Protein AF-A0A2G5T0J5-F1 (afdb_monomer_lite)

pLDDT: mean 88.18, std 9.73, range [52.0, 96.94]

Structure (mmCIF, N/CA/C/O backbone):
data_AF-A0A2G5T0J5-F1
#
_entry.id   AF-A0A2G5T0J5-F1
#
loop_
_atom_site.group_PDB
_atom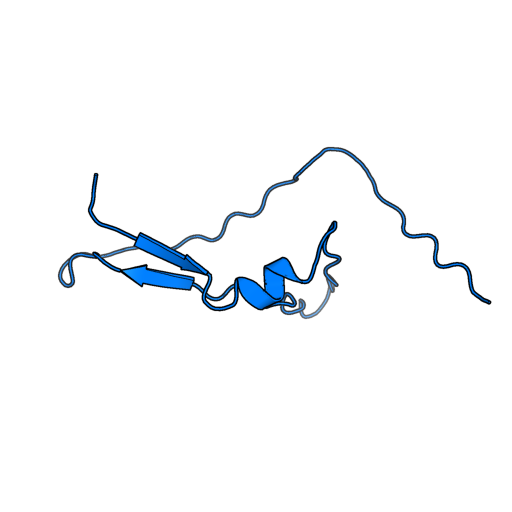_site.id
_atom_site.type_symbol
_atom_site.label_atom_id
_atom_site.label_alt_id
_atom_site.label_comp_id
_atom_site.label_asym_id
_atom_site.label_entity_id
_atom_site.label_seq_id
_atom_site.pdbx_PDB_ins_code
_atom_site.Cartn_x
_atom_site.Cartn_y
_atom_site.Cartn_z
_atom_site.occupancy
_atom_site.B_iso_or_equiv
_atom_site.auth_seq_id
_atom_site.auth_comp_id
_atom_site.auth_asym_id
_atom_site.auth_atom_id
_atom_site.pdbx_PDB_model_num
ATOM 1 N N . MET A 1 1 ? -23.274 -10.489 -0.179 1.00 54.12 1 MET A N 1
ATOM 2 C CA . MET A 1 1 ? -21.967 -9.817 -0.357 1.00 54.12 1 MET A CA 1
ATOM 3 C C . MET A 1 1 ? -21.777 -8.859 0.810 1.00 54.12 1 MET A C 1
ATOM 5 O O . MET A 1 1 ? -22.772 -8.325 1.275 1.00 54.12 1 MET A O 1
ATOM 9 N N . SER A 1 2 ? -20.559 -8.703 1.332 1.00 71.44 2 SER A N 1
ATOM 10 C CA . SER A 1 2 ? -20.261 -8.008 2.601 1.00 71.44 2 SER A CA 1
ATOM 11 C C . SER A 1 2 ? -20.434 -6.481 2.576 1.00 71.44 2 SER A C 1
ATOM 13 O O . SER A 1 2 ? -20.165 -5.845 3.585 1.00 71.44 2 SER A O 1
ATOM 15 N N . GLY A 1 3 ? -20.868 -5.877 1.462 1.00 88.69 3 GLY A N 1
ATOM 16 C CA . GLY A 1 3 ? -21.017 -4.419 1.329 1.00 88.69 3 GLY A CA 1
ATOM 17 C C . GLY A 1 3 ? -19.695 -3.641 1.369 1.00 88.69 3 GLY A C 1
ATOM 18 O O . GLY A 1 3 ? -19.715 -2.418 1.294 1.00 88.69 3 GLY A O 1
ATOM 19 N N . ILE A 1 4 ? -18.565 -4.344 1.486 1.00 94.75 4 ILE A N 1
ATOM 20 C CA . ILE A 1 4 ? -17.230 -3.756 1.505 1.00 94.75 4 ILE A CA 1
ATOM 21 C C . ILE A 1 4 ? -16.817 -3.442 0.071 1.00 94.75 4 ILE A C 1
ATOM 23 O O . ILE A 1 4 ? -16.867 -4.316 -0.796 1.00 94.75 4 ILE A O 1
ATOM 27 N N . GLU A 1 5 ? -16.371 -2.213 -0.149 1.00 95.50 5 GLU A N 1
ATOM 28 C CA . GLU A 1 5 ? -15.869 -1.734 -1.433 1.00 95.50 5 GLU A CA 1
ATOM 29 C C . GLU A 1 5 ? -14.436 -1.228 -1.268 1.00 95.50 5 GLU A C 1
ATOM 31 O O . GLU A 1 5 ? -14.114 -0.576 -0.274 1.00 95.50 5 GLU A O 1
ATOM 36 N N . VAL A 1 6 ? -13.574 -1.538 -2.238 1.00 95.56 6 VAL A N 1
ATOM 37 C CA . VAL A 1 6 ? -12.187 -1.066 -2.280 1.00 95.56 6 VAL A CA 1
ATOM 38 C C . VAL A 1 6 ? -11.947 -0.390 -3.619 1.00 95.56 6 VAL A C 1
ATOM 40 O O . VAL A 1 6 ? -12.150 -1.003 -4.666 1.00 95.56 6 VAL A O 1
ATOM 43 N N . THR A 1 7 ? -11.488 0.856 -3.592 1.00 96.94 7 THR A N 1
ATOM 44 C CA . THR A 1 7 ? -11.205 1.643 -4.795 1.00 96.94 7 THR A CA 1
ATOM 45 C C . THR A 1 7 ? -9.747 2.081 -4.830 1.00 96.94 7 THR A C 1
ATOM 47 O O . THR A 1 7 ? -9.143 2.362 -3.797 1.00 96.94 7 THR A O 1
ATOM 50 N N . LEU A 1 8 ? -9.165 2.122 -6.032 1.00 96.25 8 LEU A N 1
ATOM 51 C CA . LEU A 1 8 ? -7.834 2.675 -6.274 1.00 96.25 8 LEU A CA 1
ATOM 52 C C . LEU A 1 8 ? -7.979 4.168 -6.590 1.00 96.25 8 LEU A C 1
ATOM 54 O O . LEU A 1 8 ? -8.443 4.531 -7.670 1.00 96.25 8 LEU A O 1
ATOM 58 N N . ASN A 1 9 ? -7.579 5.033 -5.661 1.00 96.44 9 ASN A N 1
ATOM 59 C CA . ASN A 1 9 ? -7.841 6.475 -5.729 1.00 96.44 9 ASN A CA 1
ATOM 60 C C . ASN A 1 9 ? -7.219 7.138 -6.964 1.00 96.44 9 ASN A C 1
ATOM 62 O O . ASN A 1 9 ? -7.776 8.077 -7.522 1.00 96.44 9 ASN A O 1
ATOM 66 N N . ASN A 1 10 ? -6.064 6.648 -7.409 1.00 94.31 10 ASN A N 1
ATOM 67 C CA . ASN A 1 10 ? -5.325 7.193 -8.542 1.00 94.31 10 ASN A CA 1
ATOM 68 C C . ASN A 1 10 ? -5.428 6.323 -9.803 1.00 94.31 10 ASN A C 1
ATOM 70 O O . ASN A 1 10 ? -4.508 6.337 -10.625 1.00 94.31 10 ASN A O 1
ATOM 74 N N . ALA A 1 11 ? -6.531 5.583 -9.973 1.00 93.56 11 ALA A N 1
ATOM 75 C CA . ALA A 1 11 ? -6.741 4.672 -11.100 1.00 93.56 11 ALA A CA 1
ATOM 76 C C . ALA A 1 11 ? -6.488 5.326 -12.468 1.00 93.56 11 ALA A C 1
ATOM 78 O O . ALA A 1 11 ? -5.869 4.708 -13.326 1.00 93.56 11 ALA A O 1
ATOM 79 N N . ASP A 1 12 ? -6.857 6.595 -12.661 1.00 93.88 12 ASP A N 1
ATOM 80 C CA . ASP A 1 12 ? -6.605 7.312 -13.919 1.00 93.88 12 ASP A CA 1
ATOM 81 C C . ASP A 1 12 ? -5.117 7.438 -14.255 1.00 93.88 12 ASP A C 1
ATOM 83 O O . ASP A 1 12 ? -4.733 7.400 -15.422 1.00 93.88 12 ASP A O 1
ATOM 87 N N . LEU A 1 13 ? -4.257 7.601 -13.245 1.00 93.00 13 LEU A N 1
ATOM 88 C CA . LEU A 1 13 ? -2.814 7.652 -13.454 1.00 93.00 13 LEU A CA 1
ATOM 89 C C . LEU A 1 13 ? -2.275 6.268 -13.807 1.00 93.00 13 LEU A C 1
ATOM 91 O O . LEU A 1 13 ? -1.468 6.166 -14.724 1.00 93.00 13 LEU A O 1
ATOM 95 N N . TRP A 1 14 ? -2.745 5.222 -13.128 1.00 92.06 14 TRP A N 1
ATOM 96 C CA . TRP A 1 14 ? -2.406 3.837 -13.460 1.00 92.06 14 TRP A CA 1
ATOM 97 C C . TRP A 1 14 ? -2.845 3.472 -14.883 1.00 92.06 14 TRP A C 1
ATOM 99 O O . TRP A 1 14 ? -2.054 2.926 -15.644 1.00 92.06 14 TRP A O 1
ATOM 109 N N . ASN A 1 15 ? -4.045 3.886 -15.287 1.00 91.00 15 ASN A N 1
ATOM 110 C CA . ASN A 1 15 ? -4.600 3.643 -16.619 1.00 91.00 15 ASN A CA 1
ATOM 111 C C . ASN A 1 15 ? -3.858 4.382 -17.742 1.00 91.00 15 ASN A C 1
ATOM 113 O O . ASN A 1 15 ? -4.020 4.021 -18.901 1.00 91.00 15 ASN A O 1
ATOM 117 N N . LYS A 1 16 ? -3.039 5.400 -17.440 1.00 91.19 16 LYS A N 1
ATOM 118 C CA . LYS A 1 16 ? -2.165 6.032 -18.448 1.00 91.19 16 LYS A CA 1
ATOM 119 C C . LYS A 1 16 ? -0.990 5.137 -18.845 1.00 91.19 16 LYS A C 1
ATOM 121 O O . LYS A 1 16 ? -0.390 5.357 -19.898 1.00 91.19 16 LYS A O 1
ATOM 126 N N . PHE A 1 17 ? -0.641 4.148 -18.024 1.00 83.81 17 PHE A N 1
ATOM 127 C CA . PHE A 1 17 ? 0.390 3.169 -18.339 1.00 83.81 17 PHE A CA 1
ATOM 128 C C . PHE A 1 17 ? -0.247 1.998 -19.098 1.00 83.81 17 PHE A C 1
ATOM 130 O O . PHE A 1 17 ? -0.647 0.997 -18.519 1.00 83.81 17 PHE A O 1
ATOM 137 N N . ASN A 1 18 ? -0.330 2.119 -20.426 1.00 73.62 18 ASN A N 1
ATOM 138 C CA . ASN A 1 18 ? -0.977 1.133 -21.310 1.00 73.62 18 ASN A CA 1
ATOM 139 C C . ASN A 1 18 ? -0.170 -0.173 -21.514 1.00 73.62 18 ASN A C 1
ATOM 141 O O . ASN A 1 18 ? -0.451 -0.935 -22.438 1.00 73.62 18 ASN A O 1
ATOM 145 N N . GLY A 1 19 ? 0.869 -0.418 -20.716 1.00 80.00 19 GLY A N 1
ATOM 146 C CA . GLY A 1 19 ? 1.774 -1.555 -20.866 1.00 80.00 19 GLY A CA 1
ATOM 147 C C . GLY A 1 19 ? 2.412 -1.962 -19.539 1.00 80.00 19 GLY A C 1
ATOM 148 O O . GLY A 1 19 ? 2.084 -1.383 -18.501 1.00 80.00 19 GLY A O 1
ATOM 149 N N . PRO A 1 20 ? 3.326 -2.948 -19.553 1.00 81.56 20 PRO A N 1
ATOM 150 C CA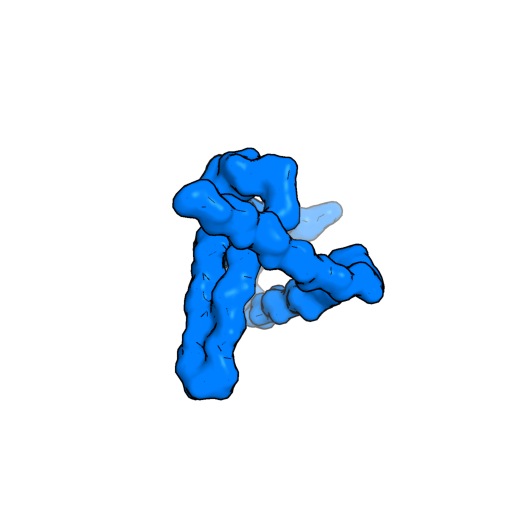 . PRO A 1 20 ? 4.033 -3.376 -18.353 1.00 81.56 20 PRO A CA 1
ATOM 151 C C . PRO A 1 20 ? 4.720 -2.185 -17.679 1.00 81.56 20 PRO A C 1
ATOM 153 O O . PRO A 1 20 ? 5.530 -1.492 -18.295 1.00 81.56 20 PRO A O 1
ATOM 156 N N . MET A 1 21 ? 4.380 -1.935 -16.417 1.00 85.25 21 MET A N 1
ATOM 157 C CA . MET A 1 21 ? 5.017 -0.880 -15.638 1.00 85.25 21 MET A CA 1
ATOM 158 C C . MET A 1 21 ? 6.365 -1.348 -15.100 1.00 85.25 21 MET A C 1
ATOM 160 O O . MET A 1 21 ? 6.467 -2.382 -14.441 1.00 85.25 21 MET A O 1
ATOM 164 N N . GLU A 1 22 ? 7.396 -0.540 -15.326 1.00 88.00 22 GLU A N 1
ATOM 165 C CA . GLU A 1 22 ? 8.709 -0.754 -14.731 1.00 88.00 22 GLU A CA 1
ATOM 166 C C . GLU A 1 22 ? 8.783 -0.096 -13.347 1.00 88.00 22 GLU A C 1
ATOM 168 O O . GLU A 1 22 ? 8.398 1.058 -13.157 1.00 88.00 22 GLU A O 1
ATOM 173 N N . MET A 1 23 ? 9.328 -0.828 -12.374 1.00 88.44 23 MET A N 1
ATOM 174 C CA . MET A 1 23 ? 9.583 -0.334 -11.022 1.00 88.44 23 MET A CA 1
ATOM 175 C C . MET A 1 23 ? 11.074 -0.412 -10.717 1.00 88.44 23 MET A C 1
ATOM 177 O O . MET A 1 23 ? 11.726 -1.427 -10.957 1.00 88.44 23 MET A O 1
ATOM 181 N N . ILE A 1 24 ? 11.623 0.648 -10.127 1.00 88.38 24 ILE A N 1
ATOM 182 C CA . ILE A 1 24 ? 13.013 0.647 -9.666 1.00 88.38 24 ILE A CA 1
ATOM 183 C C . ILE A 1 24 ? 13.072 -0.042 -8.304 1.00 88.38 24 ILE A C 1
ATOM 185 O O . ILE A 1 24 ? 12.441 0.420 -7.359 1.00 88.38 24 ILE A O 1
ATOM 189 N N . VAL A 1 25 ? 13.891 -1.085 -8.167 1.00 85.69 25 VAL A N 1
ATOM 190 C CA . VAL A 1 25 ? 14.157 -1.751 -6.882 1.00 85.69 25 VAL A CA 1
ATOM 191 C C . VAL A 1 25 ? 15.593 -1.459 -6.456 1.00 85.69 25 VAL A C 1
ATOM 193 O O . VAL A 1 25 ? 16.524 -1.621 -7.242 1.00 85.69 25 VAL A O 1
ATOM 196 N N . THR A 1 26 ? 15.803 -1.022 -5.209 1.00 87.12 26 THR A N 1
ATOM 197 C CA . THR A 1 26 ? 17.154 -0.781 -4.671 1.00 87.12 26 THR A CA 1
ATOM 198 C C . THR A 1 26 ? 17.453 -1.699 -3.490 1.00 87.12 26 THR A C 1
ATOM 200 O O . THR A 1 26 ? 16.599 -1.930 -2.637 1.00 87.12 26 THR A O 1
ATOM 203 N N . ARG A 1 27 ? 18.691 -2.208 -3.424 1.00 80.75 27 ARG A N 1
ATOM 204 C CA . ARG A 1 27 ? 19.126 -3.170 -2.394 1.00 80.75 27 ARG A CA 1
ATOM 205 C C . ARG A 1 27 ? 19.335 -2.546 -1.010 1.00 80.75 27 ARG A C 1
ATOM 207 O O . ARG A 1 27 ? 19.265 -3.258 -0.020 1.00 80.75 27 ARG A O 1
ATOM 214 N N . LYS A 1 28 ? 19.654 -1.248 -0.943 1.00 82.88 28 LYS A N 1
ATOM 215 C CA . LYS A 1 28 ? 20.068 -0.581 0.305 1.00 82.88 28 LYS A CA 1
ATOM 216 C C . LYS A 1 28 ? 18.905 0.061 1.063 1.00 82.88 28 LYS A C 1
ATOM 218 O O . LYS A 1 28 ? 18.764 -0.200 2.247 1.00 82.88 28 LYS A O 1
ATOM 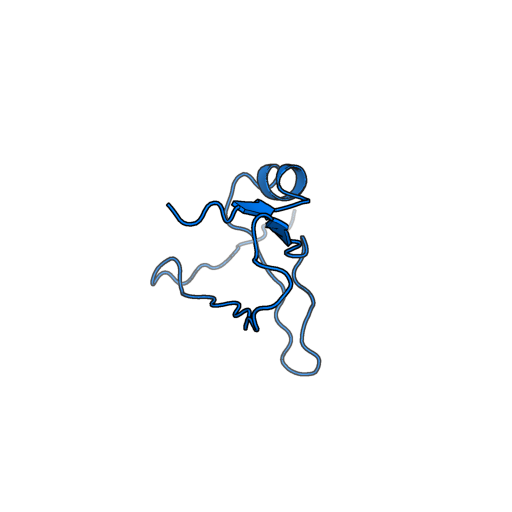223 N N . ASN A 1 29 ? 18.075 0.866 0.390 1.00 79.50 29 ASN A N 1
ATOM 224 C CA . ASN A 1 29 ? 17.081 1.719 1.064 1.00 79.50 29 ASN A CA 1
ATOM 225 C C . ASN A 1 29 ? 15.650 1.528 0.527 1.00 79.50 29 ASN A C 1
ATOM 227 O O . ASN A 1 29 ? 14.767 2.331 0.821 1.00 79.50 29 ASN A O 1
ATOM 231 N N . GLY A 1 30 ? 15.420 0.495 -0.291 1.00 83.19 30 GLY A N 1
ATOM 232 C CA . GLY A 1 30 ? 14.170 0.334 -1.026 1.00 83.19 30 GLY A CA 1
ATOM 233 C C . GLY A 1 30 ? 13.902 1.503 -1.981 1.00 83.19 30 GLY A C 1
ATOM 234 O O . GLY A 1 30 ? 14.700 2.430 -2.148 1.00 83.19 30 GLY A O 1
ATOM 235 N N . ARG A 1 31 ? 12.773 1.453 -2.673 1.00 89.62 31 ARG A N 1
ATOM 236 C CA . ARG A 1 31 ? 12.264 2.566 -3.474 1.00 89.62 31 ARG A CA 1
ATOM 237 C C . ARG A 1 31 ? 10.751 2.539 -3.359 1.00 89.62 31 ARG A C 1
ATOM 239 O O . ARG A 1 31 ? 10.160 1.464 -3.321 1.00 89.62 31 ARG A O 1
ATOM 246 N N . LYS A 1 32 ? 10.130 3.713 -3.286 1.00 88.12 32 LYS A N 1
ATOM 247 C CA . LYS A 1 32 ? 8.673 3.809 -3.372 1.00 88.12 32 LYS A CA 1
ATOM 248 C C . LYS A 1 32 ? 8.239 3.473 -4.799 1.00 88.12 32 LYS A C 1
ATOM 250 O O . LYS A 1 32 ? 8.891 3.923 -5.743 1.00 88.12 32 LYS A O 1
ATOM 255 N N . MET A 1 33 ? 7.162 2.703 -4.930 1.00 90.19 33 MET A N 1
ATOM 256 C CA . MET A 1 33 ? 6.518 2.471 -6.223 1.00 90.19 33 MET A CA 1
ATOM 257 C C . MET A 1 33 ? 6.023 3.794 -6.805 1.00 90.19 33 MET A C 1
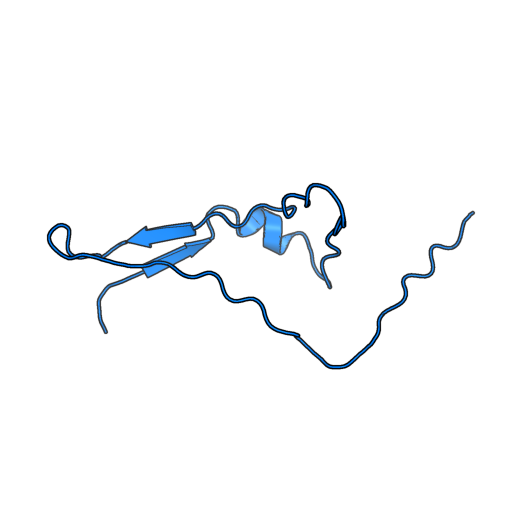ATOM 259 O O . MET A 1 33 ? 5.621 4.691 -6.060 1.00 90.19 33 MET A O 1
ATOM 263 N N . PHE A 1 34 ? 6.070 3.904 -8.130 1.00 89.75 34 PHE A N 1
ATOM 264 C CA . PHE A 1 34 ? 5.441 4.992 -8.858 1.00 89.75 34 PHE A CA 1
ATOM 265 C C . PHE A 1 34 ? 4.634 4.417 -10.033 1.00 89.75 34 PHE A C 1
ATOM 267 O O . PHE A 1 34 ? 5.222 3.737 -10.871 1.00 89.75 34 PHE A O 1
ATOM 274 N N . PRO A 1 35 ? 3.327 4.708 -10.123 1.00 92.12 35 PRO A N 1
ATOM 275 C CA . PRO A 1 35 ? 2.534 5.452 -9.144 1.00 92.12 35 PRO A CA 1
ATOM 276 C C . PRO A 1 35 ? 2.441 4.748 -7.780 1.00 92.12 35 PRO A C 1
ATOM 278 O O . PRO A 1 35 ? 2.696 3.551 -7.653 1.00 92.12 35 PRO A O 1
ATOM 281 N N . THR A 1 36 ? 2.120 5.503 -6.731 1.00 92.25 36 THR A N 1
ATOM 282 C CA . THR A 1 36 ? 1.858 4.922 -5.405 1.00 92.25 36 THR A CA 1
ATOM 283 C C . THR A 1 36 ? 0.549 4.130 -5.450 1.00 92.25 36 THR A C 1
ATOM 285 O O . THR A 1 36 ? -0.392 4.546 -6.123 1.00 92.25 36 THR A O 1
ATOM 288 N N . LEU A 1 37 ? 0.458 3.015 -4.725 1.00 92.50 37 LEU A N 1
ATOM 289 C CA . LEU A 1 37 ? -0.822 2.348 -4.487 1.00 92.50 37 LEU A CA 1
ATOM 290 C C . LEU A 1 37 ? -1.578 3.097 -3.387 1.00 92.50 37 LEU A C 1
ATOM 292 O O . LEU A 1 37 ? -1.110 3.148 -2.250 1.00 92.50 37 LEU A O 1
ATOM 296 N N . GLU A 1 38 ? -2.721 3.682 -3.728 1.00 94.81 38 GLU A N 1
ATOM 297 C CA . GLU A 1 38 ? -3.551 4.438 -2.794 1.00 94.81 38 GLU A CA 1
ATOM 298 C C . GLU A 1 38 ? -4.982 3.904 -2.834 1.00 94.81 38 GLU A C 1
ATOM 300 O O . GLU A 1 38 ? -5.669 4.045 -3.844 1.00 94.81 38 GLU A O 1
ATOM 305 N N . TYR A 1 39 ? -5.412 3.265 -1.746 1.00 96.00 39 TYR A N 1
ATOM 306 C CA . TYR A 1 39 ? -6.705 2.592 -1.669 1.00 96.00 39 TYR A CA 1
ATOM 307 C C . TYR A 1 39 ? -7.657 3.311 -0.714 1.00 96.00 39 TYR A C 1
ATOM 309 O O . TYR A 1 39 ? -7.245 3.730 0.369 1.00 96.00 39 TYR A O 1
ATOM 317 N N . SER A 1 40 ? -8.935 3.378 -1.078 1.00 96.50 40 SER A N 1
ATOM 318 C CA . SER A 1 40 ? -10.026 3.728 -0.167 1.00 96.50 40 SER A CA 1
ATOM 319 C C . SER A 1 40 ? -10.888 2.497 0.087 1.00 96.50 40 SER A C 1
ATOM 321 O O . SER A 1 40 ? -11.235 1.781 -0.850 1.00 96.50 40 SER A O 1
ATOM 323 N N . ILE A 1 41 ? -11.201 2.230 1.356 1.00 96.06 41 ILE A N 1
ATOM 324 C CA . ILE A 1 41 ? -12.006 1.080 1.779 1.00 96.06 41 ILE A CA 1
ATOM 325 C C . ILE A 1 41 ? -13.282 1.609 2.433 1.00 96.06 41 ILE A C 1
ATOM 327 O O . ILE A 1 41 ? -13.217 2.408 3.367 1.00 96.06 41 ILE A O 1
ATOM 331 N N . GLN A 1 42 ? -14.438 1.157 1.955 1.00 96.06 42 GLN A N 1
ATOM 332 C CA . GLN A 1 42 ? -15.760 1.554 2.442 1.00 96.06 42 GLN A CA 1
ATOM 333 C C . GLN A 1 42 ? -16.565 0.333 2.895 1.00 96.06 42 GLN A C 1
ATOM 335 O O . GLN A 1 42 ? -16.245 -0.799 2.540 1.00 96.06 42 GLN A O 1
ATOM 340 N N . GLY A 1 43 ? -17.606 0.557 3.702 1.00 95.38 43 GLY A N 1
ATOM 341 C CA . GLY A 1 43 ? -18.511 -0.508 4.156 1.00 95.38 43 GLY A CA 1
ATOM 342 C C . GLY A 1 43 ? -17.980 -1.382 5.300 1.00 95.38 43 GLY A C 1
ATOM 343 O O . GLY A 1 43 ? -18.596 -2.392 5.632 1.00 95.38 43 GLY A O 1
ATOM 344 N N . LEU A 1 44 ? -16.859 -1.010 5.928 1.00 94.94 44 LEU A N 1
ATOM 345 C CA . LEU A 1 44 ? -16.355 -1.694 7.122 1.00 94.94 44 LEU A CA 1
ATOM 346 C C . LEU A 1 44 ? -17.235 -1.394 8.343 1.00 94.94 44 LEU A C 1
ATOM 348 O O . LEU A 1 44 ? -17.669 -0.262 8.552 1.00 94.94 44 LEU A O 1
ATOM 352 N N . ASN A 1 45 ? -17.438 -2.398 9.198 1.00 94.44 45 ASN A N 1
ATOM 353 C CA . ASN A 1 45 ? -18.009 -2.182 10.525 1.00 94.44 45 ASN A CA 1
ATOM 354 C C . ASN A 1 45 ? -17.006 -1.390 11.392 1.00 94.44 45 ASN A C 1
ATOM 356 O O . ASN A 1 45 ? -15.916 -1.914 11.635 1.00 94.44 45 ASN A O 1
ATOM 360 N N . PRO A 1 46 ? -17.366 -0.198 11.907 1.00 94.81 46 PRO A N 1
ATOM 361 C CA . PRO A 1 46 ? -16.463 0.657 12.678 1.00 94.81 46 PRO A CA 1
ATOM 362 C C . PRO A 1 46 ? -16.035 0.080 14.036 1.00 94.81 46 PRO A C 1
ATOM 364 O O . PRO A 1 46 ? -15.089 0.590 14.628 1.00 94.81 46 PRO A O 1
ATOM 367 N N . THR A 1 47 ? -16.708 -0.952 14.555 1.00 96.12 47 THR A N 1
ATOM 368 C CA . THR A 1 47 ? -16.387 -1.551 15.864 1.00 96.12 47 THR A CA 1
ATOM 369 C C . THR A 1 47 ? -15.575 -2.841 15.771 1.00 96.12 47 THR A C 1
ATOM 371 O O . THR A 1 47 ? -15.270 -3.440 16.800 1.00 96.12 47 THR A O 1
ATOM 374 N N . ALA A 1 48 ? -15.274 -3.316 14.562 1.00 95.69 48 ALA A N 1
ATOM 375 C CA . ALA A 1 48 ? -14.489 -4.528 14.351 1.00 95.69 48 ALA A CA 1
ATOM 376 C C . ALA A 1 48 ? -13.008 -4.201 14.108 1.00 95.69 48 ALA A C 1
ATOM 378 O O . ALA A 1 48 ? -12.655 -3.093 13.709 1.00 95.69 48 ALA A O 1
ATOM 379 N N . MET A 1 49 ? -12.146 -5.190 14.345 1.00 96.50 49 MET A N 1
ATOM 380 C CA . MET A 1 49 ? -10.712 -5.104 14.069 1.00 96.50 49 MET A CA 1
ATOM 381 C C . MET A 1 49 ? -10.405 -5.719 12.706 1.00 96.50 49 MET A C 1
ATOM 383 O O . MET A 1 49 ? -10.963 -6.761 12.360 1.00 96.50 49 MET A O 1
ATOM 387 N N . TYR A 1 50 ? -9.503 -5.087 11.957 1.00 94.88 50 TYR A N 1
ATOM 388 C CA . TYR A 1 50 ? -9.110 -5.518 10.618 1.00 94.88 50 TYR A CA 1
ATOM 389 C C . TYR A 1 50 ? -7.597 -5.481 10.458 1.00 94.88 50 TYR A C 1
ATOM 391 O O . TYR A 1 50 ? -6.919 -4.626 11.026 1.00 94.88 50 TYR A O 1
ATOM 399 N N . GLU A 1 51 ? -7.096 -6.366 9.607 1.00 95.50 51 GLU A N 1
ATOM 400 C CA . GLU A 1 51 ? -5.720 -6.367 9.129 1.00 95.50 51 GLU A CA 1
ATOM 401 C C . GLU A 1 51 ? -5.731 -6.179 7.610 1.00 95.50 51 GLU A C 1
ATOM 403 O O . GLU A 1 51 ? -6.597 -6.711 6.911 1.00 95.50 51 GLU A O 1
ATOM 408 N N . VAL A 1 52 ? -4.779 -5.401 7.095 1.00 93.00 52 VAL A N 1
ATOM 409 C CA . VAL A 1 52 ? -4.630 -5.142 5.659 1.00 93.00 52 VAL A CA 1
ATOM 410 C C . VAL A 1 52 ? -3.269 -5.653 5.220 1.00 93.00 52 VAL A C 1
ATOM 412 O O . VAL A 1 52 ? -2.241 -5.256 5.768 1.00 93.00 52 VAL A O 1
ATOM 415 N N . TYR A 1 53 ? -3.267 -6.503 4.198 1.00 95.19 53 TYR A N 1
ATOM 416 C CA . TYR A 1 53 ? -2.059 -7.073 3.619 1.00 95.19 53 TYR A CA 1
ATOM 417 C C . TYR A 1 53 ? -1.937 -6.663 2.157 1.00 95.19 53 TYR A C 1
ATOM 419 O O . TYR A 1 53 ? -2.915 -6.676 1.413 1.00 95.19 53 TYR A O 1
ATOM 427 N N . LEU A 1 54 ? -0.714 -6.339 1.739 1.00 91.88 54 LEU A N 1
ATOM 428 C CA . LEU A 1 54 ? -0.362 -6.201 0.332 1.00 91.88 54 LEU A CA 1
ATOM 429 C C . LEU A 1 54 ? 0.450 -7.428 -0.075 1.00 91.88 54 LEU A C 1
ATOM 431 O O . LEU A 1 54 ? 1.559 -7.633 0.419 1.00 91.88 54 LEU A O 1
ATOM 435 N N . HIS A 1 55 ? -0.103 -8.225 -0.982 1.00 93.62 55 HIS A N 1
ATOM 436 C CA . HIS A 1 55 ? 0.589 -9.349 -1.593 1.00 93.62 55 HIS A CA 1
ATOM 437 C C . HIS A 1 55 ? 0.967 -8.993 -3.031 1.00 93.62 55 HIS A C 1
ATOM 439 O O . HIS A 1 55 ? 0.156 -8.443 -3.772 1.00 93.62 55 HIS A O 1
ATOM 445 N N . MET A 1 56 ? 2.209 -9.286 -3.408 1.00 89.38 56 MET A N 1
ATOM 446 C CA . MET A 1 56 ? 2.703 -9.151 -4.774 1.00 89.38 56 MET A CA 1
ATOM 447 C C . MET A 1 56 ? 3.217 -10.513 -5.223 1.00 89.38 56 MET A C 1
ATOM 449 O O . MET A 1 56 ? 4.039 -11.119 -4.535 1.00 89.38 56 MET A O 1
ATOM 453 N N . GLU A 1 57 ? 2.762 -10.957 -6.387 1.00 93.25 57 GLU A N 1
ATOM 454 C CA . GLU A 1 57 ? 3.185 -12.203 -7.015 1.00 93.25 57 GLU A CA 1
ATOM 455 C C . GLU A 1 57 ? 3.659 -11.961 -8.448 1.00 93.25 57 GLU A C 1
ATOM 457 O O . GLU A 1 57 ? 3.500 -10.873 -9.010 1.00 93.25 57 GLU A O 1
ATOM 462 N N . ARG A 1 58 ? 4.312 -12.967 -9.027 1.00 90.88 58 ARG A N 1
ATOM 463 C CA . ARG A 1 58 ? 4.769 -12.889 -10.413 1.00 90.88 58 ARG A CA 1
ATOM 464 C C . ARG A 1 58 ? 3.569 -12.962 -11.348 1.00 90.88 58 ARG A C 1
ATOM 466 O O . ARG A 1 58 ? 2.725 -13.833 -11.190 1.00 90.88 58 ARG A O 1
ATOM 473 N N . MET A 1 59 ? 3.537 -12.072 -12.337 1.00 89.81 59 MET A N 1
ATOM 474 C CA . MET A 1 59 ? 2.533 -12.116 -13.402 1.00 89.81 59 MET A CA 1
ATOM 475 C C . MET A 1 59 ? 2.806 -13.267 -14.382 1.00 89.81 59 MET A C 1
ATOM 477 O O . MET A 1 59 ? 1.869 -13.906 -14.849 1.00 89.81 59 MET A O 1
ATOM 481 N N . ASP A 1 60 ? 4.084 -13.557 -14.647 1.00 91.44 60 ASP A N 1
ATOM 482 C CA . ASP A 1 60 ? 4.533 -14.684 -15.459 1.00 91.44 60 ASP A CA 1
ATOM 483 C C . ASP A 1 60 ? 5.946 -15.160 -15.055 1.00 91.44 60 ASP A C 1
ATOM 485 O O . ASP A 1 60 ? 6.572 -14.629 -14.130 1.00 91.44 60 ASP A O 1
ATOM 489 N N . ASP A 1 61 ? 6.4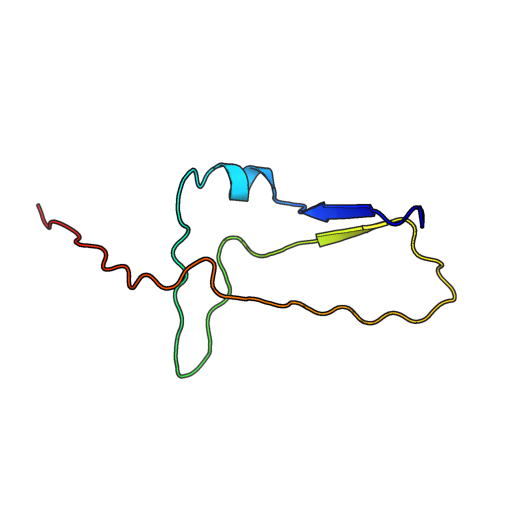48 -16.175 -15.763 1.00 94.44 61 ASP A N 1
ATOM 490 C CA . ASP A 1 61 ? 7.793 -16.732 -15.580 1.00 94.44 61 ASP A CA 1
ATOM 491 C C . ASP A 1 61 ? 8.821 -16.193 -16.596 1.00 94.44 61 ASP A C 1
ATOM 493 O O . ASP A 1 61 ? 9.918 -16.746 -16.739 1.00 94.44 61 ASP A O 1
ATOM 497 N N . HIS A 1 62 ? 8.509 -15.105 -17.309 1.00 90.81 62 HIS A N 1
ATOM 498 C CA . HIS A 1 62 ? 9.398 -14.550 -18.325 1.00 90.81 62 HIS A CA 1
ATOM 499 C C . HIS A 1 62 ? 10.406 -13.570 -17.721 1.00 90.81 62 HIS A C 1
ATOM 501 O O . HIS A 1 62 ? 10.101 -12.697 -16.909 1.00 90.81 62 HIS A O 1
ATOM 507 N N . LYS A 1 63 ? 11.659 -13.669 -18.176 1.00 87.81 63 LYS A N 1
ATOM 508 C CA . LYS A 1 63 ? 12.688 -12.674 -17.868 1.00 87.81 63 LYS A CA 1
ATOM 509 C C . LYS A 1 63 ? 12.723 -11.609 -18.963 1.00 87.81 63 LYS A C 1
ATOM 511 O O . LYS A 1 63 ? 13.242 -11.860 -20.049 1.00 87.81 63 LYS A O 1
ATOM 516 N N . THR A 1 64 ? 12.247 -10.410 -18.650 1.00 85.25 64 THR A N 1
ATOM 517 C CA . THR A 1 64 ? 12.242 -9.268 -19.579 1.00 85.25 64 THR A CA 1
ATOM 518 C C . THR A 1 64 ? 13.550 -8.472 -19.506 1.00 85.25 64 THR A C 1
ATOM 520 O O . THR A 1 64 ? 14.064 -8.204 -18.419 1.00 85.25 64 THR A O 1
ATOM 523 N N . VAL A 1 65 ? 14.098 -8.084 -20.665 1.00 85.00 65 VAL A N 1
ATOM 524 C CA . VAL A 1 65 ? 15.255 -7.178 -20.790 1.00 85.00 65 VAL A CA 1
ATOM 525 C C . VAL A 1 65 ? 14.875 -6.021 -21.709 1.00 85.00 65 VAL A C 1
ATOM 527 O O . VAL A 1 65 ? 14.618 -6.229 -22.894 1.00 85.00 65 VAL A O 1
ATOM 530 N N . THR A 1 66 ? 14.863 -4.801 -21.178 1.00 81.19 66 THR A N 1
ATOM 531 C CA . THR A 1 66 ? 14.564 -3.591 -21.954 1.00 81.19 66 THR A CA 1
ATOM 532 C C . THR A 1 66 ? 15.816 -3.138 -22.710 1.00 81.19 66 THR A C 1
ATOM 534 O O . THR A 1 66 ? 16.830 -2.791 -22.104 1.00 81.19 66 THR A O 1
ATOM 537 N N . VAL A 1 67 ? 15.764 -3.151 -24.048 1.00 81.25 67 VAL A N 1
ATOM 538 C CA . VAL A 1 67 ? 16.864 -2.685 -24.911 1.00 81.25 67 VAL A CA 1
ATOM 539 C C . VAL A 1 67 ? 16.610 -1.237 -25.318 1.00 81.25 67 VAL A C 1
ATOM 541 O O . VAL A 1 67 ? 15.926 -0.954 -26.302 1.00 81.25 67 VAL A O 1
ATOM 544 N N . SER A 1 68 ? 17.183 -0.303 -24.566 1.00 76.50 68 SER A N 1
ATOM 545 C CA . SER A 1 68 ? 17.151 1.119 -24.907 1.00 76.50 68 SER A CA 1
ATOM 546 C C . SER A 1 68 ? 18.157 1.395 -26.024 1.00 76.50 68 SER A C 1
ATOM 548 O O . SER A 1 68 ? 19.367 1.414 -25.793 1.00 76.50 68 SER A O 1
ATOM 550 N N . LYS A 1 69 ? 17.682 1.594 -27.258 1.00 59.78 69 LYS A N 1
ATOM 551 C CA . LYS A 1 69 ? 18.550 1.998 -28.371 1.00 59.78 69 LYS A CA 1
ATOM 552 C C . LYS A 1 69 ? 18.930 3.467 -28.186 1.00 59.78 69 LYS A C 1
ATOM 554 O O . LYS A 1 69 ? 18.094 4.346 -28.381 1.00 59.78 69 LYS A O 1
ATOM 559 N N . VAL A 1 70 ? 20.174 3.719 -27.786 1.00 59.44 70 VAL A N 1
ATOM 560 C CA . VAL A 1 70 ? 20.747 5.071 -27.754 1.00 59.44 70 VAL A CA 1
ATOM 561 C C . VAL A 1 70 ? 20.796 5.569 -29.202 1.00 59.44 70 VAL A C 1
ATOM 563 O O . VAL A 1 70 ? 21.398 4.911 -30.053 1.00 59.44 70 VAL A O 1
ATOM 566 N N . ARG A 1 71 ? 20.072 6.652 -29.496 1.00 52.00 71 ARG A N 1
ATOM 567 C CA . ARG A 1 71 ? 20.275 7.435 -30.721 1.00 52.00 71 ARG A CA 1
ATOM 568 C C . ARG A 1 71 ? 21.463 8.359 -30.532 1.00 52.00 71 ARG A C 1
ATOM 570 O O . ARG A 1 71 ? 21.597 8.884 -29.406 1.00 52.00 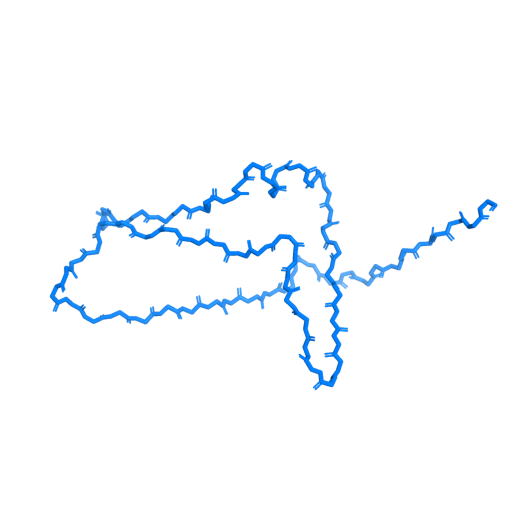71 ARG A O 1
#

Secondary structure (DSSP, 8-state):
----EEEETTHHHHHT--SPPP----TTT----SS---EEEES--TTS----------S-S----------

Foldseek 3Di:
DLQKDKDFPPVVQVVVCVDDDDADADPPPGDAGPPHGDMDIDNDDPPDDDDDDDDDDDPDPDDDDDDDDDD

InterPro domains:
  IPR001699 T-box transcription factor [PTHR11267] (3-63)
  IPR008967 p53-like transcription factor, DNA-binding domain superfamily [SSF49417] (3-63)
  IPR036960 T-box superfamily [G3DSA:2.60.40.820] (2-69)
  IPR046360 T-box transcription factor, DNA-binding domain [PF00907] (6-64)
  IPR046360 T-box transcription factor, DNA-binding domain [PS50252] (8-63)

Organism: NCBI:txid1611254

Radius of gyration: 17.24 Å; chains: 1; bounding box: 43×24×47 Å

Sequence (71 aa):
MSGIEVTLNNADLWNKFNGPMEMIVTRKNGRKMFPTLEYSIQGLNPTAMYEVYLHMERMDDHKTVTVSKVR